Protein AF-V6Z369-F1 (afdb_monomer_lite)

pLDDT: mean 93.46, std 6.38, range [51.75, 97.88]

Sequence (90 aa):
MLQIIADKYNEKFIYPYNYSLTHQQKMLIGQFLSDGYMTSDEVLATIDRIPEDVESPLAYLISSMERLKEERFLEAKAIAHENARRKYQN

Organism: NCBI:txid1154860

Secondary structure (DSSP, 8-state):
-HHHHHHHHHHHHSTTT-----HHHHHHHHHHHHTTS--HHHHHHHHHHS-TT-S-HHHHHHHHHHHHHHHHHHHHHHHHHHHHHHHHH-

Foldseek 3Di:
DLVVLQVLLCVLQCPPNNDGDDPVLSVVVVVCCVVVLDPPVRLSVQSVPQDSPDPDSSVSSVVVSVVSSVVVVVVVVVVVVVVVVVVVVD

Radius of gyration: 16.94 Å; chains: 1; bounding box: 42×25×49 Å

Structure (mmCIF, N/CA/C/O backbone):
data_AF-V6Z369-F1
#
_entry.id   AF-V6Z369-F1
#
loop_
_atom_site.group_PDB
_atom_site.id
_atom_site.type_symbol
_atom_site.label_atom_id
_atom_site.label_alt_id
_atom_site.label_comp_id
_atom_site.label_asym_id
_atom_site.label_entity_id
_atom_site.label_seq_id
_atom_site.pdbx_PDB_ins_code
_atom_site.Cartn_x
_atom_site.Cartn_y
_atom_site.Cartn_z
_atom_site.occupancy
_atom_site.B_iso_or_equiv
_atom_site.auth_seq_id
_atom_site.auth_comp_id
_atom_site.auth_asym_id
_atom_site.auth_atom_id
_atom_site.pdbx_PDB_model_num
ATOM 1 N N . MET A 1 1 ? 6.291 -14.888 4.358 1.00 86.19 1 MET A N 1
ATOM 2 C CA . MET A 1 1 ? 5.220 -13.953 3.954 1.00 86.19 1 MET A CA 1
ATOM 3 C C . MET A 1 1 ? 5.716 -12.885 2.985 1.00 86.19 1 MET A C 1
ATOM 5 O O . MET A 1 1 ? 5.309 -12.926 1.837 1.00 86.19 1 MET A O 1
ATOM 9 N N . LEU A 1 2 ? 6.639 -11.993 3.374 1.00 93.00 2 LEU A N 1
ATOM 10 C CA . LEU A 1 2 ? 7.149 -10.939 2.473 1.00 93.00 2 LEU A CA 1
ATOM 11 C C . LEU A 1 2 ? 7.723 -11.449 1.146 1.00 93.00 2 LEU A C 1
ATOM 13 O O . LEU A 1 2 ? 7.573 -10.783 0.128 1.00 93.00 2 LEU A O 1
ATOM 17 N N . GLN A 1 3 ? 8.341 -12.632 1.150 1.00 93.62 3 GLN A N 1
ATOM 18 C CA . GLN A 1 3 ? 8.838 -13.242 -0.081 1.00 93.62 3 GLN A CA 1
ATOM 19 C C . GLN A 1 3 ? 7.702 -13.586 -1.055 1.00 93.62 3 GLN A C 1
ATOM 21 O O . GLN A 1 3 ? 7.829 -13.278 -2.224 1.00 93.62 3 GLN A O 1
ATOM 26 N N . ILE A 1 4 ? 6.560 -14.086 -0.572 1.00 96.12 4 ILE A N 1
ATOM 27 C CA . ILE A 1 4 ? 5.395 -14.422 -1.413 1.00 96.12 4 ILE A CA 1
ATOM 28 C C . ILE A 1 4 ? 4.833 -13.163 -2.088 1.00 96.12 4 ILE A C 1
ATOM 30 O O . ILE A 1 4 ? 4.520 -13.175 -3.272 1.00 96.12 4 ILE A O 1
ATOM 34 N N . ILE A 1 5 ? 4.751 -12.054 -1.347 1.00 96.88 5 ILE A N 1
ATOM 35 C CA . ILE A 1 5 ? 4.326 -10.756 -1.892 1.00 96.88 5 ILE A CA 1
ATOM 36 C C . ILE A 1 5 ? 5.315 -10.264 -2.954 1.00 96.88 5 ILE A C 1
ATOM 38 O O . ILE A 1 5 ? 4.902 -9.778 -4.004 1.00 96.88 5 ILE A O 1
ATOM 42 N N . ALA A 1 6 ? 6.618 -10.402 -2.693 1.00 96.75 6 ALA A N 1
ATOM 43 C CA . ALA A 1 6 ? 7.646 -10.022 -3.651 1.00 96.75 6 ALA A CA 1
ATOM 44 C C . ALA A 1 6 ? 7.608 -10.890 -4.910 1.00 96.75 6 ALA A C 1
ATOM 46 O O . ALA A 1 6 ? 7.691 -10.349 -6.005 1.00 96.75 6 ALA A O 1
ATOM 47 N N . ASP A 1 7 ? 7.432 -12.200 -4.763 1.00 96.56 7 ASP A N 1
ATOM 48 C CA . ASP A 1 7 ? 7.329 -13.131 -5.882 1.00 96.56 7 ASP A CA 1
ATOM 49 C C . ASP A 1 7 ? 6.110 -12.793 -6.741 1.00 96.56 7 ASP A C 1
ATOM 51 O O . ASP A 1 7 ? 6.247 -12.658 -7.951 1.00 96.56 7 ASP A O 1
ATOM 55 N N . LYS A 1 8 ? 4.954 -12.526 -6.119 1.00 97.06 8 LYS A N 1
ATOM 56 C CA . LYS A 1 8 ? 3.728 -12.121 -6.818 1.00 97.06 8 LYS A CA 1
ATOM 57 C C . LYS A 1 8 ? 3.872 -10.786 -7.555 1.00 97.06 8 LYS A C 1
ATOM 59 O O . LYS A 1 8 ? 3.407 -10.643 -8.682 1.00 97.06 8 LYS A O 1
ATOM 64 N N . TYR A 1 9 ? 4.511 -9.799 -6.925 1.00 96.88 9 TYR A N 1
ATOM 65 C CA . TYR A 1 9 ? 4.791 -8.511 -7.561 1.00 96.88 9 TYR A CA 1
ATOM 66 C C . TYR A 1 9 ? 5.739 -8.682 -8.753 1.00 96.88 9 TYR A C 1
ATOM 68 O O . TYR A 1 9 ? 5.484 -8.161 -9.837 1.00 96.88 9 TYR A O 1
ATOM 76 N N . ASN A 1 10 ? 6.822 -9.435 -8.563 1.00 94.75 10 ASN A N 1
ATOM 77 C CA . ASN A 1 10 ? 7.815 -9.673 -9.601 1.00 94.75 10 ASN A CA 1
ATOM 78 C C . ASN A 1 10 ? 7.211 -10.471 -10.761 1.00 94.75 10 ASN A C 1
ATOM 80 O O . ASN A 1 10 ? 7.417 -10.096 -11.903 1.00 94.75 10 ASN A O 1
ATOM 84 N N . GLU A 1 11 ? 6.427 -11.518 -10.496 1.00 94.81 11 GLU A N 1
ATOM 85 C CA . GLU A 1 11 ? 5.734 -12.304 -11.525 1.00 94.81 11 GLU A CA 1
ATOM 86 C C . GLU A 1 11 ? 4.921 -11.408 -12.466 1.00 94.81 11 GLU A C 1
ATOM 88 O O . GLU A 1 11 ? 4.958 -11.593 -13.680 1.00 94.81 11 GLU A O 1
ATOM 93 N N . LYS A 1 12 ? 4.246 -10.397 -11.912 1.00 95.06 12 LYS A N 1
ATOM 94 C CA . LYS A 1 12 ? 3.400 -9.490 -12.684 1.00 95.06 12 LYS A CA 1
ATOM 95 C C . LYS A 1 12 ? 4.171 -8.393 -13.426 1.00 95.06 12 LYS A C 1
ATOM 97 O O . LYS A 1 12 ? 3.743 -7.986 -14.500 1.00 95.06 12 LYS A O 1
ATOM 102 N N . PHE A 1 13 ? 5.275 -7.892 -12.866 1.00 95.38 13 PHE A N 1
ATOM 103 C CA . PHE A 1 13 ? 5.920 -6.668 -13.370 1.00 95.38 13 PHE A CA 1
ATOM 104 C C . PHE A 1 13 ? 7.390 -6.810 -13.790 1.00 95.38 13 PHE A C 1
ATOM 106 O O . PHE A 1 13 ? 7.964 -5.853 -14.313 1.00 95.38 13 PHE A O 1
ATOM 113 N N . ILE A 1 14 ? 8.027 -7.970 -13.607 1.00 93.44 14 ILE A N 1
ATOM 114 C CA . ILE A 1 14 ? 9.433 -8.157 -13.997 1.00 93.44 14 ILE A CA 1
ATOM 115 C C . ILE A 1 14 ? 9.603 -8.243 -15.513 1.00 93.44 14 ILE A C 1
ATOM 117 O O . ILE A 1 14 ? 10.589 -7.750 -16.050 1.00 93.44 14 ILE A O 1
ATOM 121 N N . TYR A 1 15 ? 8.648 -8.831 -16.228 1.00 88.44 15 TYR A N 1
ATOM 122 C CA . TYR A 1 15 ? 8.691 -8.931 -17.681 1.00 88.44 15 TYR A CA 1
ATOM 123 C C . TYR A 1 15 ? 7.401 -8.369 -18.278 1.00 88.44 15 TYR A C 1
ATOM 125 O O . TYR A 1 15 ? 6.327 -8.750 -17.820 1.00 88.44 15 TYR A O 1
ATOM 133 N N . PRO A 1 16 ? 7.477 -7.500 -19.301 1.00 88.06 16 PRO A N 1
ATOM 134 C CA . PRO A 1 16 ? 8.681 -6.905 -19.903 1.00 88.06 16 PRO A CA 1
ATOM 135 C C . PRO A 1 16 ? 9.244 -5.690 -19.135 1.00 88.06 16 PRO A C 1
ATOM 137 O O . PRO A 1 16 ? 10.252 -5.123 -19.550 1.00 88.06 16 PRO A O 1
ATOM 140 N N . TYR A 1 17 ? 8.600 -5.264 -18.046 1.00 88.94 17 TYR A N 1
ATOM 141 C CA . TYR A 1 17 ? 8.814 -3.934 -17.456 1.00 88.94 17 TYR A CA 1
ATOM 142 C C . TYR A 1 17 ? 10.004 -3.816 -16.490 1.00 88.94 17 TYR A C 1
ATOM 144 O O . TYR A 1 17 ? 10.388 -2.710 -16.116 1.00 88.94 17 TYR A O 1
ATOM 152 N N . ASN A 1 18 ? 10.615 -4.936 -16.098 1.00 92.25 18 ASN A N 1
ATOM 153 C CA . ASN A 1 18 ? 11.781 -5.010 -15.215 1.00 92.25 18 ASN A CA 1
ATOM 154 C C . ASN A 1 18 ? 11.586 -4.361 -13.831 1.00 92.25 18 ASN A C 1
ATOM 156 O O . ASN A 1 18 ? 12.550 -3.920 -13.197 1.00 92.25 18 ASN A O 1
ATOM 160 N N . TYR A 1 19 ? 10.352 -4.326 -13.324 1.00 93.44 19 TYR A N 1
ATOM 161 C CA . TYR A 1 19 ? 10.102 -3.908 -11.950 1.00 93.44 19 TYR A CA 1
ATOM 162 C C . TYR A 1 19 ? 10.266 -5.086 -10.996 1.00 93.44 19 TYR A C 1
ATOM 164 O O . TYR A 1 19 ? 9.647 -6.138 -11.146 1.00 93.44 19 TYR A O 1
ATOM 172 N N . SER A 1 20 ? 11.069 -4.875 -9.958 1.00 94.62 20 SER A N 1
ATOM 173 C CA . SER A 1 20 ? 11.186 -5.794 -8.832 1.00 94.62 20 SER A CA 1
ATOM 174 C C . SER A 1 20 ? 11.279 -5.032 -7.518 1.00 94.62 20 SER A C 1
ATOM 176 O O . SER A 1 20 ? 11.717 -3.879 -7.484 1.00 94.62 20 SER A O 1
ATOM 178 N N . LEU A 1 21 ? 10.850 -5.666 -6.426 1.00 95.69 21 LEU A N 1
ATOM 179 C CA . LEU A 1 21 ? 10.917 -5.039 -5.108 1.00 95.69 21 LEU A CA 1
ATOM 180 C C . LEU A 1 21 ? 12.332 -5.099 -4.524 1.00 95.69 21 LEU A C 1
ATOM 182 O O . LEU A 1 21 ? 12.895 -6.176 -4.294 1.00 95.69 21 LEU A O 1
ATOM 186 N N . THR A 1 22 ? 12.869 -3.936 -4.168 1.00 95.25 22 THR A N 1
ATOM 187 C CA . THR A 1 22 ? 14.108 -3.836 -3.391 1.00 95.25 22 THR A CA 1
ATOM 188 C C . THR A 1 22 ? 13.903 -4.317 -1.954 1.00 95.25 22 THR A C 1
ATOM 190 O O . THR A 1 22 ? 12.779 -4.478 -1.469 1.00 95.25 22 THR A O 1
ATOM 193 N N . HIS A 1 23 ? 15.000 -4.529 -1.220 1.00 95.25 23 HIS A N 1
ATOM 194 C CA . HIS A 1 23 ? 14.914 -4.874 0.201 1.00 95.25 23 HIS A CA 1
ATOM 195 C C . HIS A 1 23 ? 14.133 -3.820 1.001 1.00 95.25 23 HIS A C 1
ATOM 197 O O . HIS A 1 23 ? 13.211 -4.173 1.729 1.00 95.25 23 HIS A O 1
ATOM 203 N N . GLN A 1 24 ? 14.430 -2.533 0.802 1.00 96.56 24 GLN A N 1
ATOM 204 C CA . GLN A 1 24 ? 13.757 -1.442 1.510 1.00 96.56 24 GLN A CA 1
ATOM 205 C C . GLN A 1 24 ? 12.254 -1.383 1.204 1.00 96.56 24 GLN A C 1
ATOM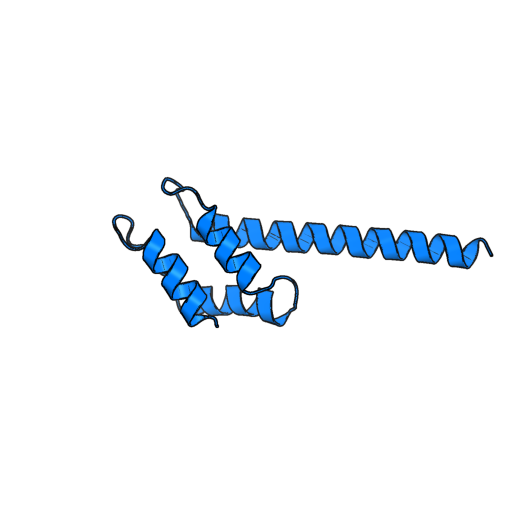 207 O O . GLN A 1 24 ? 11.452 -1.168 2.107 1.00 96.56 24 GLN A O 1
ATOM 212 N N . GLN A 1 25 ? 11.856 -1.632 -0.045 1.00 96.50 25 GLN A N 1
ATOM 213 C CA . GLN A 1 25 ? 10.443 -1.648 -0.439 1.00 96.50 25 GLN A CA 1
ATOM 214 C C . GLN A 1 25 ? 9.693 -2.832 0.184 1.00 96.50 25 GLN A C 1
ATOM 216 O O . GLN A 1 25 ? 8.574 -2.669 0.668 1.00 96.50 25 GLN A O 1
ATOM 221 N N . LYS A 1 26 ? 10.332 -4.007 0.264 1.00 96.75 26 LYS A N 1
ATOM 222 C CA . LYS A 1 26 ? 9.783 -5.156 1.002 1.00 96.75 26 LYS A CA 1
ATOM 223 C C . LYS A 1 26 ? 9.600 -4.836 2.485 1.00 96.75 26 LYS A C 1
ATOM 225 O O . LYS A 1 26 ? 8.577 -5.202 3.055 1.00 96.75 26 LYS A O 1
ATOM 230 N N . MET A 1 27 ? 10.557 -4.136 3.096 1.00 96.88 27 MET A N 1
ATOM 231 C CA . MET A 1 27 ? 10.448 -3.719 4.497 1.00 96.88 27 MET A CA 1
ATOM 232 C C . MET A 1 27 ? 9.320 -2.708 4.714 1.00 96.88 27 MET A C 1
ATOM 234 O O . MET A 1 27 ? 8.579 -2.844 5.682 1.00 96.88 27 MET A O 1
ATOM 238 N N . LEU A 1 28 ? 9.132 -1.758 3.793 1.00 95.75 28 LEU A N 1
ATOM 239 C CA . LEU A 1 28 ? 8.013 -0.816 3.841 1.00 95.75 28 LEU A CA 1
ATOM 240 C C . LEU A 1 28 ? 6.665 -1.548 3.829 1.00 95.75 28 LEU A C 1
ATOM 242 O O . LEU A 1 28 ? 5.844 -1.327 4.713 1.00 95.75 28 LEU A O 1
ATOM 246 N N . ILE A 1 29 ? 6.458 -2.467 2.881 1.00 96.25 29 ILE A N 1
ATOM 247 C CA . ILE A 1 29 ? 5.238 -3.291 2.824 1.00 96.25 29 ILE A CA 1
ATOM 248 C C . ILE A 1 29 ? 5.089 -4.124 4.106 1.00 96.25 29 ILE A C 1
ATOM 250 O O . ILE A 1 29 ? 3.994 -4.241 4.652 1.00 96.25 29 ILE A O 1
ATOM 254 N N . GLY A 1 30 ? 6.195 -4.659 4.628 1.00 96.31 30 GLY A N 1
ATOM 255 C CA . GLY A 1 30 ? 6.218 -5.384 5.897 1.00 96.31 30 GLY A CA 1
ATOM 256 C C . GLY A 1 30 ? 5.751 -4.562 7.088 1.00 96.31 30 GLY A C 1
ATOM 257 O O . GLY A 1 30 ? 5.079 -5.111 7.958 1.00 96.31 30 GLY A O 1
ATOM 258 N N . GLN A 1 31 ? 6.028 -3.258 7.107 1.00 95.75 31 GLN A N 1
ATOM 259 C CA . GLN A 1 31 ? 5.563 -2.378 8.174 1.00 95.75 31 GLN A CA 1
ATOM 260 C C . GLN A 1 31 ? 4.034 -2.253 8.183 1.00 95.75 31 GLN A C 1
ATOM 262 O O . GLN A 1 31 ? 3.431 -2.363 9.244 1.00 95.75 31 GLN A O 1
ATOM 267 N N . PHE A 1 32 ? 3.389 -2.127 7.017 1.00 94.81 32 PHE A N 1
ATOM 268 C CA . PHE A 1 32 ? 1.919 -2.095 6.930 1.00 94.81 32 PHE A CA 1
ATOM 269 C C . PHE A 1 32 ? 1.267 -3.364 7.489 1.00 94.81 32 PHE A C 1
ATOM 271 O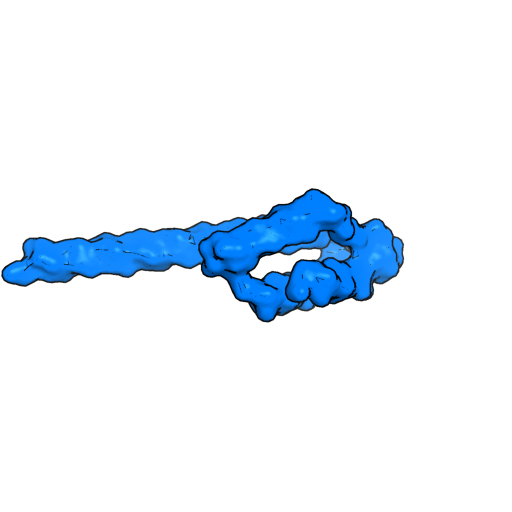 O . PHE A 1 32 ? 0.223 -3.284 8.138 1.00 94.81 32 PHE A O 1
ATOM 278 N N . LEU A 1 33 ? 1.894 -4.521 7.253 1.00 95.44 33 LEU A N 1
ATOM 279 C CA . LEU A 1 33 ? 1.445 -5.798 7.806 1.00 95.44 33 LEU A CA 1
ATOM 280 C C . LEU A 1 33 ? 1.664 -5.856 9.322 1.00 95.44 33 LEU A C 1
ATOM 282 O O . LEU A 1 33 ? 0.775 -6.270 10.060 1.00 95.44 33 LEU A O 1
ATOM 286 N N . SER A 1 34 ? 2.842 -5.432 9.789 1.00 95.31 34 SER A N 1
ATOM 287 C CA . SER A 1 34 ? 3.204 -5.452 11.211 1.00 95.31 34 SER A CA 1
ATOM 288 C C . SER A 1 34 ? 2.330 -4.527 12.052 1.00 95.31 34 SER A C 1
ATOM 290 O O . SER A 1 34 ? 1.999 -4.865 13.185 1.00 95.31 34 SER A O 1
ATOM 292 N N . ASP A 1 35 ? 1.952 -3.374 11.507 1.00 92.50 35 ASP A N 1
ATOM 293 C CA . ASP A 1 35 ? 1.086 -2.408 12.181 1.00 92.50 35 ASP A CA 1
ATOM 294 C C . ASP A 1 35 ? -0.390 -2.848 12.193 1.00 92.50 35 ASP A C 1
ATOM 296 O O . ASP A 1 35 ? -1.231 -2.190 12.804 1.00 92.50 35 ASP A O 1
ATOM 300 N N . GLY A 1 36 ? -0.729 -3.940 11.498 1.00 90.56 36 GLY A N 1
ATOM 301 C CA . GLY A 1 36 ? -2.097 -4.445 11.394 1.00 90.56 36 GLY A CA 1
ATOM 302 C C . GLY A 1 36 ? -3.005 -3.600 10.500 1.00 90.56 36 GLY A C 1
ATOM 303 O O . GLY A 1 36 ? -4.217 -3.806 10.495 1.00 90.56 36 GLY A O 1
ATOM 304 N N . TYR A 1 37 ? -2.449 -2.663 9.724 1.00 89.56 37 TYR A N 1
ATOM 305 C CA . TYR A 1 37 ? -3.240 -1.862 8.790 1.00 89.56 37 TYR A CA 1
ATOM 306 C C . TYR A 1 37 ? -3.726 -2.676 7.600 1.00 89.56 37 TYR A C 1
ATOM 308 O O . TYR A 1 37 ? -4.745 -2.316 7.015 1.00 89.56 37 TYR A O 1
ATOM 316 N N . MET A 1 38 ? -3.018 -3.750 7.241 1.00 93.69 38 MET A N 1
ATOM 317 C CA . MET A 1 38 ? -3.373 -4.646 6.143 1.00 93.69 38 MET A CA 1
ATOM 318 C C . MET A 1 38 ? -2.966 -6.084 6.441 1.00 93.69 38 MET A C 1
ATOM 320 O O . MET A 1 38 ? -1.999 -6.346 7.154 1.00 93.69 38 MET A O 1
ATOM 324 N N . THR A 1 39 ? -3.682 -7.019 5.834 1.00 95.38 39 THR A N 1
ATOM 325 C CA . THR A 1 39 ? -3.319 -8.438 5.797 1.00 95.38 39 THR A CA 1
ATOM 326 C C . THR A 1 39 ? -2.501 -8.766 4.548 1.00 95.38 39 THR A C 1
ATOM 328 O O . TH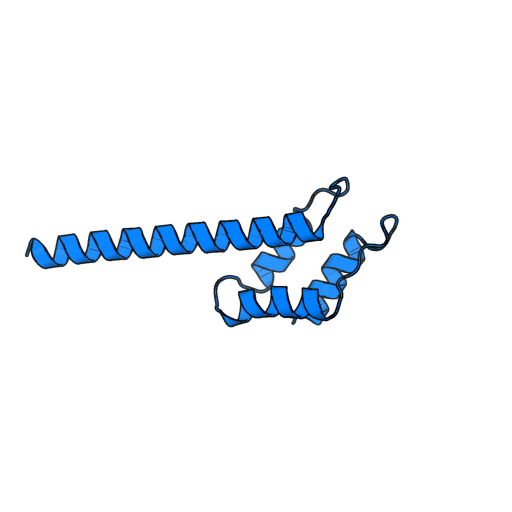R A 1 39 ? -2.501 -8.026 3.563 1.00 95.38 39 THR A O 1
ATOM 331 N N . SER A 1 40 ? -1.808 -9.907 4.562 1.00 95.50 40 SER A N 1
ATOM 332 C CA . SER A 1 40 ? -1.086 -10.399 3.382 1.00 95.50 40 SER A CA 1
ATOM 333 C C . SER A 1 40 ? -1.999 -10.578 2.174 1.00 95.50 40 SER A C 1
ATOM 335 O O . SER A 1 40 ? -1.617 -10.219 1.064 1.00 95.50 40 SER A O 1
ATOM 337 N N . ASP A 1 41 ? -3.207 -11.090 2.396 1.00 96.88 41 ASP A N 1
ATOM 338 C CA . ASP A 1 41 ? -4.155 -11.404 1.330 1.00 96.88 41 ASP A CA 1
ATOM 339 C C . ASP A 1 41 ? -4.674 -10.127 0.667 1.00 96.88 41 ASP A C 1
ATOM 341 O O . ASP A 1 41 ? -4.821 -10.072 -0.551 1.00 96.88 41 ASP A O 1
ATOM 345 N N . GLU A 1 42 ? -4.862 -9.058 1.443 1.00 96.50 42 GLU A N 1
ATOM 346 C CA . GLU A 1 42 ? -5.225 -7.742 0.913 1.00 96.50 42 GLU A CA 1
ATOM 347 C C . GLU A 1 42 ? -4.112 -7.141 0.056 1.00 96.50 42 GLU A C 1
ATOM 349 O O . GLU A 1 42 ? -4.395 -6.550 -0.987 1.00 96.50 42 GLU A O 1
ATOM 354 N N . VAL A 1 43 ? -2.848 -7.317 0.452 1.00 97.38 43 VAL A N 1
ATOM 355 C CA . VAL A 1 43 ? -1.707 -6.867 -0.357 1.00 97.38 43 VAL A CA 1
ATOM 356 C C . VAL A 1 43 ? -1.632 -7.662 -1.662 1.00 97.38 43 VAL A C 1
ATOM 358 O O . VAL A 1 43 ? -1.507 -7.060 -2.728 1.00 97.38 43 VAL A O 1
ATOM 361 N N . LEU A 1 44 ? -1.774 -8.990 -1.608 1.00 97.88 44 LEU A N 1
ATOM 362 C CA . LEU A 1 44 ? -1.780 -9.844 -2.803 1.00 97.88 44 LEU A CA 1
ATOM 363 C C . LEU A 1 44 ? -2.932 -9.481 -3.750 1.00 97.88 44 LEU A C 1
ATOM 365 O O . LEU A 1 44 ? -2.705 -9.256 -4.938 1.00 97.88 44 LEU A O 1
ATOM 369 N N . ALA A 1 45 ? -4.143 -9.314 -3.217 1.00 97.56 45 ALA A N 1
ATOM 370 C CA . ALA A 1 45 ? -5.302 -8.890 -3.995 1.00 97.56 45 ALA A CA 1
ATOM 371 C C . ALA A 1 45 ? -5.132 -7.477 -4.574 1.00 97.56 45 ALA A C 1
ATOM 373 O O . ALA A 1 45 ? -5.652 -7.175 -5.647 1.00 97.56 45 ALA A O 1
ATOM 374 N N . THR A 1 46 ? -4.413 -6.592 -3.879 1.00 97.06 46 THR A N 1
ATOM 375 C CA . THR A 1 46 ? -4.091 -5.261 -4.406 1.00 97.06 46 THR A CA 1
ATOM 376 C C . THR A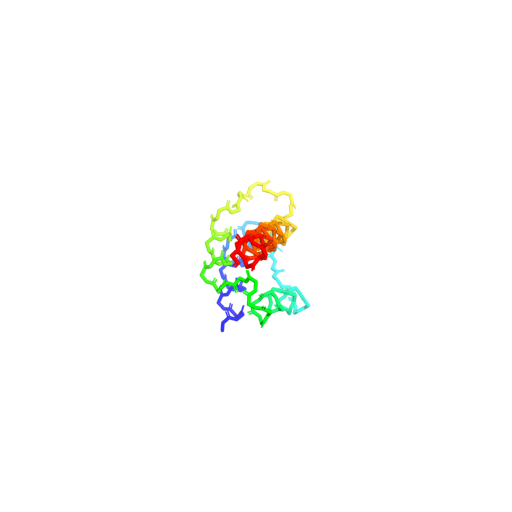 1 46 ? -3.156 -5.377 -5.603 1.00 97.06 46 THR A C 1
ATOM 378 O O . THR A 1 46 ? -3.461 -4.782 -6.632 1.00 97.06 46 THR A O 1
ATOM 381 N N . ILE A 1 47 ? -2.095 -6.192 -5.519 1.00 97.56 47 ILE A N 1
ATOM 382 C CA . ILE A 1 47 ? -1.165 -6.470 -6.632 1.00 97.56 47 ILE A CA 1
ATOM 383 C C . ILE A 1 47 ? -1.913 -7.019 -7.856 1.00 97.56 47 ILE A C 1
ATOM 385 O O . ILE A 1 47 ? -1.699 -6.557 -8.982 1.00 97.56 47 ILE A O 1
ATOM 389 N N . ASP A 1 48 ? -2.846 -7.951 -7.649 1.00 97.06 48 ASP A N 1
ATOM 390 C CA . ASP A 1 48 ? -3.664 -8.517 -8.728 1.00 97.06 48 ASP A CA 1
ATOM 391 C C . ASP A 1 48 ? -4.503 -7.463 -9.465 1.00 97.06 48 ASP A C 1
ATOM 393 O O . ASP A 1 48 ? -4.708 -7.587 -10.672 1.00 97.06 48 ASP A O 1
ATOM 397 N N . ARG A 1 49 ? -4.920 -6.388 -8.788 1.00 96.12 49 ARG A N 1
ATOM 398 C CA . ARG A 1 49 ? -5.738 -5.308 -9.370 1.00 96.12 49 ARG A CA 1
ATOM 399 C C . ARG A 1 49 ? -4.942 -4.156 -9.979 1.00 96.12 49 ARG A C 1
ATOM 401 O O . ARG A 1 49 ? -5.545 -3.290 -10.606 1.00 96.12 49 ARG A O 1
ATOM 408 N N . ILE A 1 5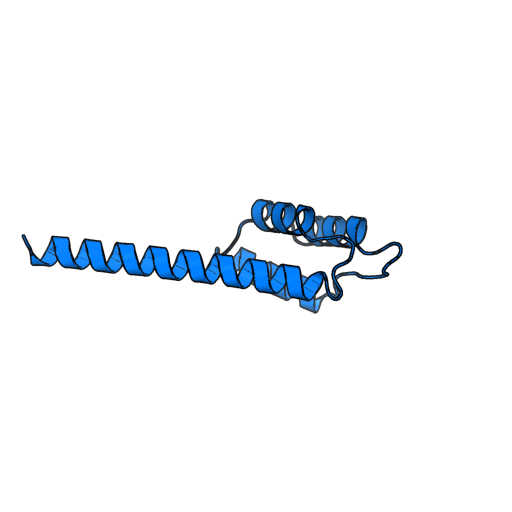0 ? -3.625 -4.106 -9.789 1.00 96.69 50 ILE A N 1
ATOM 409 C CA . ILE A 1 50 ? -2.791 -3.065 -10.403 1.00 96.69 50 ILE A CA 1
ATOM 410 C C . ILE A 1 50 ? -2.850 -3.220 -11.938 1.00 96.69 50 ILE A C 1
ATOM 412 O O . ILE A 1 50 ? -2.642 -4.341 -12.418 1.00 96.69 50 ILE A O 1
ATOM 416 N N . PRO A 1 51 ? -3.122 -2.149 -12.705 1.00 94.44 51 PRO A N 1
ATOM 417 C CA . PRO A 1 51 ? -3.077 -2.190 -14.167 1.00 94.44 51 PRO A CA 1
ATOM 418 C C . PRO A 1 51 ? -1.684 -2.563 -14.692 1.00 94.44 51 PRO A C 1
ATOM 420 O O . PRO A 1 51 ? -0.676 -2.193 -14.093 1.00 94.44 51 PRO A O 1
ATOM 423 N N . GLU A 1 52 ? -1.612 -3.289 -15.808 1.00 88.56 52 GLU A N 1
ATOM 424 C CA . GLU A 1 52 ? -0.329 -3.692 -16.414 1.00 88.56 52 GLU A CA 1
ATOM 425 C C . GLU A 1 52 ? 0.429 -2.513 -17.043 1.00 88.56 52 GLU A C 1
ATOM 427 O O . GLU A 1 52 ? 1.653 -2.524 -17.105 1.00 88.56 52 GLU A O 1
ATOM 432 N N . ASP A 1 53 ? -0.291 -1.477 -17.473 1.00 88.44 53 ASP A N 1
ATOM 433 C CA . ASP A 1 53 ? 0.222 -0.284 -18.153 1.00 88.44 53 ASP A CA 1
ATOM 434 C C . ASP A 1 53 ? 0.522 0.890 -17.206 1.00 88.44 53 ASP A C 1
ATOM 436 O O . ASP A 1 53 ? 0.794 2.007 -17.651 1.00 88.44 53 ASP A O 1
ATOM 440 N N . VAL A 1 54 ? 0.486 0.661 -15.892 1.00 92.62 54 VAL A N 1
ATOM 441 C CA . VAL A 1 54 ? 0.772 1.705 -14.906 1.00 92.62 54 VAL A CA 1
ATOM 442 C C . VAL A 1 54 ? 2.247 2.130 -14.959 1.00 92.62 54 VAL A C 1
ATOM 444 O O . VAL A 1 54 ? 3.157 1.304 -14.941 1.00 92.62 54 VAL A O 1
ATOM 447 N N . GLU A 1 55 ? 2.498 3.440 -14.949 1.00 90.31 55 GLU A N 1
ATOM 448 C CA . GLU A 1 55 ? 3.857 4.008 -15.022 1.00 90.31 55 GLU A CA 1
ATOM 449 C C . GLU A 1 55 ? 4.739 3.622 -13.818 1.00 90.31 55 GLU A C 1
ATOM 451 O O . GLU A 1 55 ? 5.956 3.478 -13.931 1.00 90.31 55 GLU A O 1
ATOM 456 N N . SER A 1 56 ? 4.129 3.448 -12.642 1.00 94.06 56 SER A N 1
ATOM 457 C CA . SER A 1 56 ? 4.828 3.049 -11.419 1.00 94.06 56 SER A CA 1
ATOM 458 C C . SER A 1 56 ? 3.973 2.088 -10.588 1.00 94.06 56 SER A C 1
ATOM 460 O O . SER A 1 56 ? 3.173 2.527 -9.752 1.00 94.06 56 SER A O 1
ATOM 462 N N . PRO A 1 57 ? 4.137 0.763 -10.779 1.00 96.31 57 PRO A N 1
ATOM 463 C CA . PRO A 1 57 ? 3.331 -0.230 -10.069 1.00 96.31 57 PRO A CA 1
ATOM 464 C C . PRO A 1 57 ? 3.537 -0.177 -8.552 1.00 96.31 57 PRO A C 1
ATOM 466 O O . PRO A 1 57 ? 2.590 -0.343 -7.784 1.00 96.31 57 PRO A O 1
ATOM 469 N N . LEU A 1 58 ? 4.755 0.136 -8.101 1.00 96.94 58 LEU A N 1
ATOM 470 C CA . LEU A 1 58 ? 5.045 0.305 -6.681 1.00 96.94 58 LEU A CA 1
ATOM 471 C C . LEU A 1 58 ? 4.309 1.510 -6.093 1.00 96.94 58 LEU A C 1
ATOM 473 O O . LEU A 1 58 ? 3.719 1.383 -5.024 1.00 96.94 58 LEU A O 1
ATOM 477 N N . ALA A 1 59 ? 4.338 2.668 -6.762 1.00 96.94 59 ALA A N 1
ATOM 478 C CA . ALA A 1 59 ? 3.635 3.848 -6.264 1.00 96.94 59 ALA A CA 1
ATOM 479 C C . ALA A 1 59 ? 2.128 3.578 -6.179 1.00 96.94 59 ALA A C 1
ATOM 481 O O . ALA A 1 59 ? 1.506 3.883 -5.165 1.00 96.94 59 ALA A O 1
ATOM 482 N N . TYR A 1 60 ? 1.564 2.911 -7.190 1.00 97.44 60 TYR A N 1
ATOM 483 C CA . TYR A 1 60 ? 0.163 2.502 -7.175 1.00 97.44 60 TYR A CA 1
ATOM 484 C C . TYR A 1 60 ? -0.158 1.579 -5.992 1.00 97.44 60 TYR A C 1
ATOM 486 O O . TYR A 1 60 ? -1.166 1.781 -5.305 1.00 97.44 60 TYR A O 1
ATOM 494 N N . LEU A 1 61 ? 0.694 0.578 -5.741 1.00 97.56 61 LEU A N 1
ATOM 495 C CA . LEU A 1 61 ? 0.549 -0.332 -4.609 1.00 97.56 61 LEU A CA 1
ATOM 496 C C . LEU A 1 61 ? 0.554 0.445 -3.290 1.00 97.56 61 LEU A C 1
ATOM 498 O O . LEU A 1 61 ? -0.419 0.367 -2.546 1.00 97.56 61 LEU A O 1
ATOM 502 N N . ILE A 1 62 ? 1.598 1.238 -3.032 1.00 97.50 62 ILE A N 1
ATOM 503 C CA . ILE A 1 62 ? 1.747 1.986 -1.778 1.00 97.50 62 ILE A CA 1
ATOM 504 C C . ILE A 1 62 ? 0.587 2.961 -1.573 1.00 97.50 62 ILE A C 1
ATOM 506 O O . ILE A 1 62 ? -0.028 2.940 -0.513 1.00 97.50 62 ILE A O 1
ATOM 510 N N . SER A 1 63 ? 0.195 3.731 -2.589 1.00 97.50 63 SER A N 1
ATOM 511 C CA . SER A 1 63 ? -0.946 4.644 -2.462 1.00 97.50 63 SER A CA 1
ATOM 512 C C . SER A 1 63 ? -2.266 3.911 -2.211 1.00 97.50 63 SER A C 1
ATOM 514 O O . SER A 1 63 ? -3.133 4.423 -1.509 1.00 97.50 63 SER A O 1
ATOM 516 N N . SER A 1 64 ? -2.446 2.706 -2.757 1.00 96.81 64 SER A N 1
ATOM 517 C CA . SER A 1 64 ? -3.628 1.883 -2.461 1.00 96.81 64 SER A CA 1
ATOM 518 C C . SER A 1 64 ? -3.628 1.389 -1.015 1.00 96.81 64 SER A C 1
ATOM 520 O O . SER A 1 64 ? -4.670 1.400 -0.361 1.00 96.81 64 SER A O 1
ATOM 522 N N . MET A 1 65 ? -2.457 1.013 -0.499 1.00 96.75 65 MET A N 1
ATOM 523 C CA . MET A 1 65 ? -2.275 0.609 0.894 1.00 96.75 65 MET A CA 1
ATOM 524 C C . MET A 1 65 ? -2.500 1.778 1.869 1.00 96.75 65 MET A C 1
ATOM 526 O O . MET A 1 65 ? -3.150 1.614 2.901 1.00 96.75 65 MET A O 1
ATOM 530 N N . GLU A 1 66 ? -2.007 2.971 1.533 1.00 97.19 66 GLU A N 1
ATOM 531 C CA . GLU A 1 66 ? -2.206 4.196 2.315 1.00 97.19 66 GLU A CA 1
ATOM 532 C C . GLU A 1 66 ? -3.679 4.601 2.386 1.00 97.19 66 GLU A C 1
ATOM 534 O O . GLU A 1 66 ? -4.169 4.891 3.477 1.00 97.19 66 GLU A O 1
ATOM 539 N N . ARG A 1 67 ? -4.406 4.543 1.262 1.00 96.62 67 ARG A N 1
ATOM 540 C CA . ARG A 1 67 ? -5.850 4.821 1.245 1.00 96.62 67 ARG A CA 1
ATOM 541 C C . ARG A 1 67 ? -6.630 3.860 2.135 1.00 96.62 67 ARG A C 1
ATOM 543 O O . ARG A 1 67 ? -7.424 4.315 2.949 1.00 96.62 67 ARG A O 1
ATOM 550 N N . LEU A 1 68 ? -6.362 2.553 2.053 1.00 94.75 68 LEU A N 1
ATOM 551 C CA . LEU A 1 68 ? -7.059 1.578 2.901 1.00 94.75 68 LEU A CA 1
ATOM 552 C C . LEU A 1 68 ? -6.787 1.823 4.394 1.00 94.75 68 LEU A C 1
ATOM 554 O O . LEU A 1 68 ? -7.682 1.710 5.232 1.00 94.75 68 LEU A O 1
ATOM 558 N N . LYS A 1 69 ? -5.547 2.183 4.738 1.00 95.44 69 LYS A N 1
ATOM 559 C CA . LYS A 1 69 ? -5.186 2.582 6.101 1.00 95.44 69 LYS A CA 1
ATOM 560 C C . LYS A 1 69 ? -5.970 3.817 6.555 1.00 95.44 69 LYS A C 1
ATOM 562 O O . LYS A 1 69 ? -6.448 3.844 7.690 1.00 95.44 69 LYS A O 1
ATOM 567 N N . GLU A 1 70 ? -6.085 4.830 5.703 1.00 96.44 70 GLU A N 1
ATOM 568 C CA . GLU A 1 70 ? -6.828 6.055 6.006 1.00 96.44 70 GLU A CA 1
ATOM 569 C C . GLU A 1 70 ? -8.325 5.784 6.198 1.00 96.44 70 GLU A C 1
ATOM 571 O O . GLU A 1 70 ? -8.898 6.220 7.197 1.00 96.44 70 GLU A O 1
ATOM 576 N N . GLU A 1 71 ? -8.939 4.997 5.312 1.00 94.75 71 GLU A N 1
ATOM 577 C CA . GLU A 1 71 ? -10.345 4.583 5.410 1.00 94.75 71 GLU A CA 1
ATOM 578 C C . GLU A 1 71 ? -10.632 3.919 6.765 1.00 94.75 71 GLU A C 1
ATOM 580 O O . GLU A 1 71 ? -11.523 4.351 7.500 1.00 94.75 71 GLU A O 1
ATOM 585 N N . ARG A 1 72 ? -9.797 2.956 7.170 1.00 93.81 72 ARG A N 1
ATOM 586 C CA . ARG A 1 72 ? -9.912 2.276 8.473 1.00 93.81 72 ARG A CA 1
ATOM 587 C C . ARG A 1 72 ? -9.757 3.223 9.656 1.00 93.81 72 ARG A C 1
ATOM 589 O O . ARG A 1 72 ? -10.449 3.084 10.666 1.00 93.81 72 ARG A O 1
ATOM 596 N N . PHE A 1 73 ? -8.846 4.189 9.556 1.00 94.12 73 PHE A N 1
ATOM 597 C CA . PHE A 1 73 ? -8.657 5.188 10.603 1.00 94.12 73 PHE A CA 1
ATOM 598 C C . PHE A 1 73 ? -9.900 6.075 10.764 1.00 94.12 73 PHE A C 1
ATOM 600 O O . PHE A 1 73 ? -10.336 6.337 11.890 1.00 94.12 73 PHE A O 1
ATOM 607 N N . LEU A 1 74 ? -10.497 6.507 9.652 1.00 95.44 74 LEU A N 1
ATOM 608 C CA . LEU A 1 74 ? -11.724 7.303 9.652 1.00 95.44 74 LEU A CA 1
ATOM 609 C C . LEU A 1 74 ? -12.910 6.515 10.223 1.00 95.44 74 LEU A C 1
ATOM 611 O O . LEU A 1 74 ? -13.647 7.053 11.052 1.00 95.44 74 LEU A O 1
ATOM 615 N N . GLU A 1 75 ? -13.054 5.240 9.856 1.00 93.69 75 GLU A N 1
ATOM 616 C CA . GLU A 1 75 ? -14.080 4.344 10.401 1.00 93.69 75 GLU A CA 1
ATOM 617 C C . GLU A 1 75 ? -13.935 4.162 11.917 1.00 93.69 75 GLU A C 1
ATOM 619 O O . GLU A 1 75 ? -14.892 4.370 12.669 1.00 93.69 75 GLU A O 1
ATOM 624 N N . ALA A 1 76 ? -12.726 3.853 12.398 1.00 93.19 76 ALA A N 1
ATOM 625 C CA . ALA A 1 76 ? -12.459 3.692 13.826 1.00 93.19 76 ALA A CA 1
ATOM 626 C C . ALA A 1 76 ? -12.765 4.978 14.611 1.00 93.19 76 ALA A C 1
ATOM 628 O O . ALA A 1 76 ? -13.364 4.936 15.692 1.00 93.19 76 ALA A O 1
ATOM 629 N N . LYS A 1 77 ? -12.407 6.137 14.046 1.00 94.50 77 LYS A N 1
ATOM 630 C CA . LYS A 1 77 ? -12.713 7.446 14.627 1.00 94.50 77 LYS A CA 1
ATOM 631 C C . LYS A 1 77 ? -14.223 7.700 14.685 1.00 94.50 77 LYS A C 1
ATOM 633 O O . LYS A 1 77 ? -14.712 8.173 15.712 1.00 94.50 77 LYS A O 1
ATOM 638 N N . ALA A 1 78 ? -14.965 7.376 13.626 1.00 94.75 78 ALA A N 1
ATOM 639 C CA . ALA A 1 78 ? -16.419 7.530 13.587 1.00 94.75 78 ALA A CA 1
ATOM 640 C C . ALA A 1 78 ? -17.112 6.665 14.655 1.00 94.75 78 ALA A C 1
ATOM 642 O O . ALA A 1 78 ? -17.937 7.176 15.416 1.00 94.75 78 ALA A O 1
ATOM 643 N N . ILE A 1 79 ? -16.704 5.399 14.786 1.00 94.31 79 ILE A N 1
ATOM 644 C CA . ILE A 1 79 ? -17.215 4.470 15.806 1.00 94.31 79 ILE A CA 1
ATOM 645 C C . ILE A 1 79 ? -16.918 4.989 17.219 1.00 94.31 79 ILE A C 1
ATOM 647 O O . ILE A 1 79 ? -17.796 4.993 18.084 1.00 94.31 79 ILE A O 1
ATOM 651 N N . ALA A 1 80 ? -15.697 5.471 17.469 1.00 93.44 80 ALA A N 1
ATOM 652 C CA . ALA A 1 80 ? -15.325 6.035 18.764 1.00 93.44 80 ALA A CA 1
ATOM 653 C C . ALA A 1 80 ? -16.174 7.269 19.123 1.00 93.44 80 ALA A C 1
ATOM 655 O O . ALA A 1 80 ? -16.639 7.389 20.261 1.00 93.44 80 ALA A O 1
ATOM 656 N N . HIS A 1 81 ? -16.427 8.157 18.154 1.00 92.75 81 HIS A N 1
ATOM 657 C CA . HIS A 1 81 ? -17.308 9.310 18.346 1.00 92.75 81 HIS A CA 1
ATOM 658 C C . HIS A 1 81 ? -18.751 8.896 18.656 1.00 92.75 81 HIS A C 1
ATOM 660 O O . HIS A 1 81 ? -19.365 9.468 19.559 1.00 92.75 81 HIS A O 1
ATOM 666 N N . GLU A 1 82 ? -19.296 7.903 17.953 1.00 92.88 82 GLU A N 1
ATOM 667 C CA . GLU A 1 82 ? -20.646 7.400 18.214 1.00 92.88 82 GLU A CA 1
ATOM 668 C C . GLU A 1 82 ? -20.760 6.766 19.609 1.00 92.88 82 GLU A C 1
ATOM 670 O O . GLU A 1 82 ? -21.686 7.076 20.363 1.00 92.88 82 GLU A O 1
ATOM 675 N N . ASN A 1 83 ? -19.780 5.948 19.997 1.00 92.62 83 ASN A N 1
ATOM 676 C CA . ASN A 1 83 ? -19.731 5.323 21.318 1.00 92.62 83 ASN A CA 1
ATOM 677 C C . ASN A 1 83 ? -19.636 6.357 22.446 1.00 92.62 83 ASN A C 1
ATOM 679 O O . ASN A 1 83 ? -20.322 6.227 23.462 1.00 92.62 83 ASN A O 1
ATOM 683 N N . ALA A 1 84 ? -18.836 7.412 22.262 1.00 91.38 84 ALA A N 1
ATOM 684 C CA . ALA A 1 84 ? -18.770 8.519 23.208 1.00 91.38 84 ALA A CA 1
ATOM 685 C C . ALA A 1 84 ? -20.131 9.220 23.334 1.00 91.38 84 ALA A C 1
ATOM 687 O O . ALA A 1 84 ? -20.617 9.400 24.448 1.00 91.38 84 ALA A O 1
ATOM 688 N N . ARG A 1 85 ? -20.796 9.546 22.213 1.00 87.94 85 ARG A N 1
ATOM 689 C CA . ARG A 1 85 ? -22.139 10.157 22.234 1.00 87.94 85 ARG A CA 1
ATOM 690 C C . ARG A 1 85 ? -23.147 9.308 23.007 1.00 87.94 85 ARG A C 1
ATOM 692 O O . ARG A 1 85 ? -23.837 9.851 23.862 1.00 87.94 85 ARG A O 1
ATOM 699 N N . ARG A 1 86 ? -23.192 7.994 22.764 1.00 89.00 86 ARG A N 1
ATOM 700 C CA . ARG A 1 86 ? -24.080 7.063 23.486 1.00 89.00 86 ARG A CA 1
ATOM 701 C C . ARG A 1 86 ? -23.787 7.031 24.990 1.00 89.00 86 ARG A C 1
ATOM 703 O O . ARG A 1 86 ? -24.716 6.979 25.785 1.00 89.00 86 ARG A O 1
ATOM 710 N N . LYS A 1 87 ? -22.511 7.095 25.388 1.00 85.31 87 LYS A N 1
ATOM 711 C CA . LYS A 1 87 ? -22.096 7.090 26.801 1.00 85.31 87 LYS A CA 1
ATOM 712 C C . LYS A 1 87 ? -22.481 8.368 27.557 1.00 85.31 87 LYS A C 1
ATOM 714 O O . LYS A 1 87 ? -22.706 8.285 28.753 1.00 85.31 87 LYS A O 1
ATOM 719 N N . TYR A 1 88 ? -22.531 9.520 26.887 1.00 73.62 88 TYR A N 1
ATOM 720 C CA . TYR A 1 88 ? -22.89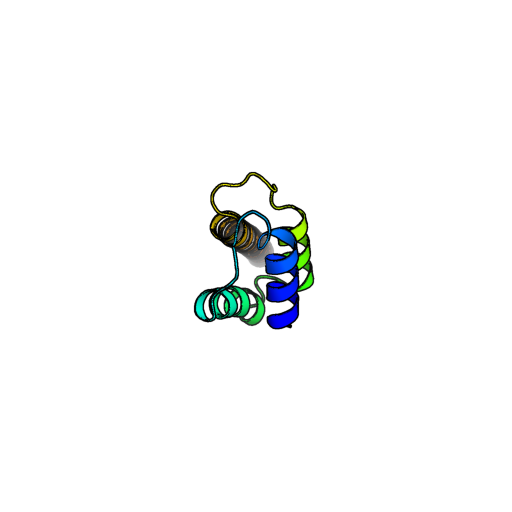8 10.807 27.502 1.00 73.62 88 TYR A CA 1
ATOM 721 C C . TYR A 1 88 ? -24.393 11.158 27.374 1.00 73.62 88 TYR A C 1
ATOM 723 O O . TYR A 1 88 ? -24.813 12.195 27.880 1.00 73.62 88 TYR A O 1
ATOM 731 N N . GLN A 1 89 ? -25.185 10.338 26.675 1.00 66.69 89 GLN A N 1
ATOM 732 C CA . GLN A 1 89 ? -26.642 10.495 26.545 1.00 66.69 89 GLN A CA 1
ATOM 733 C C . GLN A 1 89 ? -27.450 9.582 27.489 1.00 66.69 89 GLN A C 1
ATOM 735 O O . GLN A 1 89 ? -28.662 9.766 27.585 1.00 66.69 89 GLN A O 1
ATOM 740 N N . ASN A 1 90 ? -26.789 8.645 28.179 1.00 51.75 90 ASN A N 1
ATOM 741 C CA . ASN A 1 90 ? -27.334 7.815 29.262 1.00 51.75 90 ASN A CA 1
ATOM 742 C C . ASN A 1 90 ? -26.758 8.260 30.610 1.00 51.75 90 ASN A C 1
ATOM 744 O O . ASN A 1 90 ? -27.407 7.968 31.637 1.00 51.75 90 ASN A O 1
#